Protein AF-A0A2N2S4D1-F1 (afdb_monomer_lite)

Sequence (98 aa):
MSTESPFKSARLPALPLFVAPDAGTCCGTRAAVRGDIEETWVGRDGSHLLLRPVCPADIARSRSFLRGLSYGARYFRFGRGDFQFAEAELQGLCDPDP

Radius of gyration: 16.93 Å; chains: 1; bounding box: 31×61×34 Å

Foldseek 3Di:
DDDDDPDPPPPDPPDDFDWDLDDDDDDDDDDDDDDPQFDWDADPVRRITTGDAAAQVCLVVVQVVLVPDALVVCCVVPVGSPDHDDSVRSNCSRCVPD

pLDDT: mean 73.71, std 21.7, range [38.16, 96.06]

Secondary structure (DSSP, 8-state):
-------------------BSS-----SS----S----EEEE-TTS-EEEE----GGGHHHHHHHHHHS-HHHHHHHHS-SS----HHHHHHHH-S--

Structure (mmCIF, N/CA/C/O backbone):
data_AF-A0A2N2S4D1-F1
#
_entry.id   AF-A0A2N2S4D1-F1
#
loop_
_atom_site.group_PDB
_atom_site.id
_atom_site.type_symbol
_atom_site.label_atom_id
_atom_site.label_alt_id
_atom_site.label_comp_id
_atom_site.label_asym_id
_atom_site.label_entity_id
_atom_site.label_seq_id
_atom_site.pdbx_PDB_ins_code
_atom_site.Cartn_x
_atom_site.Cartn_y
_atom_site.Cartn_z
_atom_site.occupancy
_atom_site.B_iso_or_equiv
_atom_site.auth_seq_id
_atom_site.auth_comp_id
_atom_site.auth_asym_id
_atom_site.auth_atom_id
_atom_site.pdbx_PDB_model_num
ATOM 1 N N . MET A 1 1 ? 9.045 41.953 14.474 1.00 38.16 1 MET A N 1
ATOM 2 C CA . MET A 1 1 ? 7.963 40.977 14.723 1.00 38.16 1 MET A CA 1
ATOM 3 C C . MET A 1 1 ? 8.189 39.834 13.755 1.00 38.16 1 MET A C 1
ATOM 5 O O . MET A 1 1 ? 7.919 39.990 12.573 1.00 38.16 1 MET A O 1
ATOM 9 N N . SER A 1 2 ? 8.830 38.773 14.238 1.00 40.81 2 SER A N 1
ATOM 10 C CA . SER A 1 2 ? 9.274 37.634 13.434 1.00 40.81 2 SER A CA 1
ATOM 11 C C . SER A 1 2 ? 8.273 36.496 13.594 1.00 40.81 2 SER A C 1
ATOM 13 O O . SER A 1 2 ? 8.019 36.063 14.713 1.00 40.81 2 SER A O 1
ATOM 15 N N . THR A 1 3 ? 7.704 36.021 12.492 1.00 45.72 3 THR A N 1
ATOM 16 C CA . THR A 1 3 ? 6.943 34.766 12.438 1.00 45.72 3 THR A CA 1
ATOM 17 C C . THR A 1 3 ? 7.751 33.772 11.619 1.00 45.72 3 THR A C 1
ATOM 19 O O . THR A 1 3 ? 7.657 33.742 10.394 1.00 45.72 3 THR A O 1
ATOM 22 N N . GLU A 1 4 ? 8.594 33.002 12.302 1.00 41.12 4 GLU A N 1
ATOM 23 C CA . GLU A 1 4 ? 9.292 31.858 11.722 1.00 41.12 4 GLU A CA 1
ATOM 24 C C . GLU A 1 4 ? 8.358 30.639 11.694 1.00 41.12 4 GLU A C 1
ATOM 26 O O . GLU A 1 4 ? 7.774 30.245 12.702 1.00 41.12 4 GLU A O 1
ATOM 31 N N . SER A 1 5 ? 8.198 30.062 10.504 1.00 49.94 5 SER A N 1
ATOM 32 C CA . SER A 1 5 ? 7.494 28.801 10.259 1.00 49.94 5 SER A CA 1
ATOM 33 C C . SER A 1 5 ? 8.394 27.618 10.654 1.00 49.94 5 SER A C 1
ATOM 35 O O . SER A 1 5 ? 9.542 27.584 10.205 1.00 49.94 5 SER A O 1
ATOM 37 N N . PRO A 1 6 ? 7.930 26.623 11.439 1.00 44.62 6 PRO A N 1
ATOM 38 C CA . PRO A 1 6 ? 8.809 25.566 11.938 1.00 44.62 6 PRO A CA 1
ATOM 39 C C . PRO A 1 6 ? 8.960 24.369 10.986 1.00 44.62 6 PRO A C 1
ATOM 41 O O . PRO A 1 6 ? 9.696 23.433 11.292 1.00 44.62 6 PRO A O 1
ATOM 44 N N . PHE A 1 7 ? 8.308 24.352 9.820 1.00 42.00 7 PHE A N 1
ATOM 45 C CA . PHE A 1 7 ? 8.357 23.186 8.933 1.00 42.00 7 PHE A CA 1
ATOM 46 C C . PHE A 1 7 ? 9.562 23.223 7.986 1.00 42.00 7 PHE A C 1
ATOM 48 O O . PHE A 1 7 ? 9.443 23.428 6.778 1.00 42.00 7 PHE A 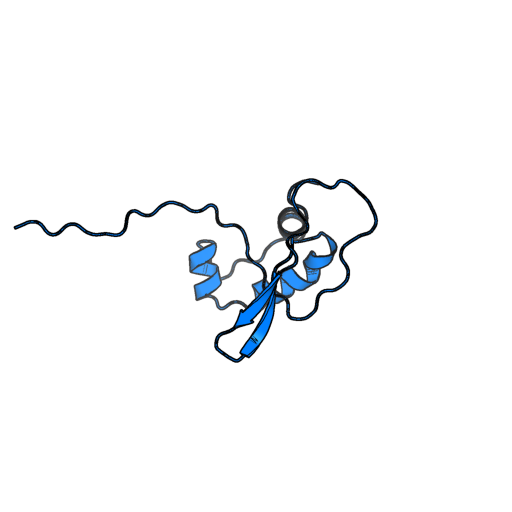O 1
ATOM 55 N N . LYS A 1 8 ? 10.751 22.947 8.534 1.00 42.16 8 LYS A N 1
ATOM 56 C CA . LYS A 1 8 ? 11.872 22.426 7.741 1.00 42.16 8 LYS A CA 1
ATOM 57 C C . LYS A 1 8 ? 11.521 21.002 7.305 1.00 42.16 8 LYS A C 1
ATOM 59 O O . LYS A 1 8 ? 11.721 20.041 8.039 1.00 42.16 8 LYS A O 1
ATOM 64 N N . SER A 1 9 ? 10.974 20.885 6.098 1.00 44.38 9 SER A N 1
ATOM 65 C CA . SER A 1 9 ? 10.730 19.616 5.412 1.00 44.38 9 SER A CA 1
ATOM 66 C C . SER A 1 9 ? 12.061 18.915 5.118 1.00 44.38 9 SER A C 1
ATOM 68 O O . SER A 1 9 ? 12.631 19.066 4.036 1.00 44.38 9 SER A O 1
ATOM 70 N N . ALA A 1 10 ? 12.556 18.120 6.065 1.00 44.25 10 ALA A N 1
ATOM 71 C CA . ALA A 1 10 ? 13.511 17.071 5.747 1.00 44.25 10 ALA A CA 1
ATOM 72 C C . ALA A 1 10 ? 12.784 16.061 4.847 1.00 44.25 10 ALA A C 1
ATOM 74 O O . ALA A 1 10 ? 11.852 15.389 5.286 1.00 44.25 10 ALA A O 1
ATOM 75 N N . ARG A 1 11 ? 13.164 15.994 3.562 1.00 43.84 11 ARG A N 1
ATOM 76 C CA . ARG A 1 11 ? 12.754 14.904 2.668 1.00 43.84 11 ARG A CA 1
ATOM 77 C C . ARG A 1 11 ? 13.302 13.605 3.250 1.00 43.84 11 ARG A C 1
ATOM 79 O O . ARG A 1 11 ? 14.446 13.244 2.992 1.00 43.84 11 ARG A O 1
ATOM 86 N N . LEU A 1 12 ? 12.491 12.926 4.049 1.00 48.09 12 LEU A N 1
ATOM 87 C CA . LEU A 1 12 ? 12.719 11.527 4.362 1.00 48.09 12 LEU A CA 1
ATOM 88 C C . LEU A 1 12 ? 12.549 10.746 3.051 1.00 48.09 12 LEU A C 1
ATOM 90 O O . LEU A 1 12 ? 11.571 10.990 2.333 1.00 48.09 12 LEU A O 1
ATOM 94 N N . PRO A 1 13 ? 13.481 9.849 2.686 1.00 39.81 13 PRO A N 1
ATOM 95 C CA . PRO A 1 13 ? 13.222 8.923 1.599 1.00 39.81 13 PRO A CA 1
ATOM 96 C C . PRO A 1 13 ? 11.962 8.140 1.965 1.00 39.81 13 PRO A C 1
ATOM 98 O O . PRO A 1 13 ? 11.829 7.649 3.086 1.00 39.81 13 PRO A O 1
ATOM 101 N N . ALA A 1 14 ? 11.011 8.092 1.035 1.00 42.91 14 ALA A N 1
ATOM 102 C CA . ALA A 1 14 ? 9.757 7.376 1.188 1.00 42.91 14 ALA A CA 1
ATOM 103 C C . ALA A 1 14 ? 10.030 5.866 1.207 1.00 42.91 14 ALA A C 1
ATOM 105 O O . ALA A 1 14 ? 9.807 5.179 0.212 1.00 42.91 14 ALA A O 1
ATOM 106 N N . LEU A 1 15 ? 10.544 5.364 2.327 1.00 44.47 15 LEU A N 1
ATOM 107 C CA . LEU A 1 15 ? 10.593 3.940 2.604 1.00 44.47 15 LEU A CA 1
ATOM 108 C C . LEU A 1 15 ? 9.146 3.469 2.764 1.00 44.47 15 LEU A C 1
ATOM 110 O O . LEU A 1 15 ? 8.397 4.063 3.549 1.00 44.47 15 LEU A O 1
ATOM 114 N N . PRO A 1 16 ? 8.705 2.457 2.008 1.00 44.66 16 PRO A N 1
ATOM 115 C CA . PRO A 1 16 ? 7.381 1.911 2.199 1.00 44.66 16 PRO A CA 1
ATOM 116 C C . PRO A 1 16 ? 7.384 1.096 3.499 1.00 44.66 16 PRO A C 1
ATOM 118 O O . PRO A 1 16 ? 7.822 -0.049 3.527 1.00 44.66 16 PRO A O 1
ATOM 121 N N . LEU A 1 17 ? 6.910 1.695 4.594 1.00 43.19 17 LEU A N 1
ATOM 122 C CA . LEU A 1 17 ? 6.454 0.918 5.745 1.00 43.19 17 LEU A CA 1
ATOM 123 C C . LEU A 1 17 ? 5.167 0.201 5.321 1.00 43.19 17 LEU A C 1
ATOM 125 O O . LEU A 1 17 ? 4.125 0.835 5.148 1.00 43.19 17 LEU A O 1
ATOM 129 N N . PHE A 1 18 ? 5.254 -1.109 5.104 1.00 46.34 18 PHE A N 1
ATOM 130 C CA . PHE A 1 18 ?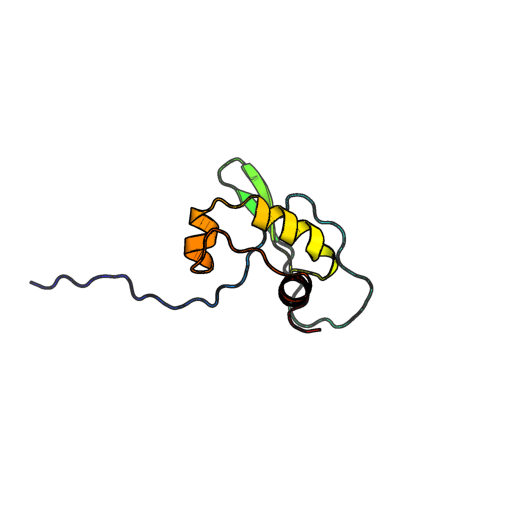 4.094 -1.959 4.860 1.00 46.34 18 PHE A CA 1
ATOM 131 C C . PHE A 1 18 ? 3.547 -2.497 6.182 1.00 46.34 18 PHE A C 1
ATOM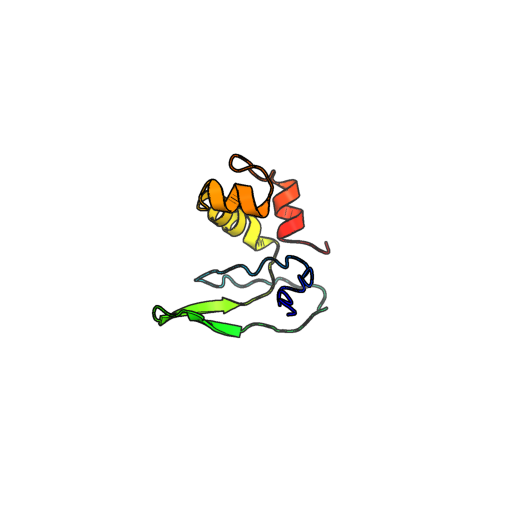 133 O O . PHE A 1 18 ? 4.302 -2.904 7.059 1.00 46.34 18 PHE A O 1
ATOM 140 N N . VAL A 1 19 ? 2.221 -2.511 6.297 1.00 44.78 19 VAL A N 1
ATOM 141 C CA . VAL A 1 19 ? 1.482 -3.042 7.443 1.00 44.78 19 VAL A CA 1
ATOM 142 C C . VAL A 1 19 ? 0.797 -4.329 6.985 1.00 44.78 19 VAL A C 1
ATOM 144 O O . VAL A 1 19 ? -0.120 -4.269 6.167 1.00 44.78 19 VAL A O 1
ATOM 147 N N . ALA A 1 20 ? 1.252 -5.485 7.471 1.00 41.09 20 ALA A N 1
ATOM 148 C CA . ALA A 1 20 ? 0.606 -6.777 7.234 1.00 41.09 20 ALA A CA 1
ATOM 149 C C . ALA A 1 20 ? 0.205 -7.413 8.583 1.00 41.09 20 ALA A C 1
ATOM 151 O O . ALA A 1 20 ? 1.047 -7.470 9.481 1.00 41.09 20 ALA A O 1
ATOM 152 N N . PRO A 1 21 ? -1.050 -7.877 8.747 1.00 43.78 21 PRO A N 1
ATOM 153 C CA . PRO A 1 21 ? -1.523 -8.509 9.984 1.00 43.78 21 PRO A CA 1
ATOM 154 C C . PRO A 1 21 ? -1.068 -9.973 10.155 1.00 43.78 21 PRO A C 1
ATOM 156 O O . PRO A 1 21 ? -1.240 -10.545 11.226 1.00 43.78 21 PRO A O 1
ATOM 159 N N . ASP A 1 22 ? -0.474 -10.587 9.131 1.00 47.47 22 ASP A N 1
ATOM 160 C CA . ASP A 1 22 ? -0.096 -11.998 9.112 1.00 47.47 22 ASP A CA 1
ATOM 161 C C . ASP A 1 22 ? 1.214 -12.221 8.334 1.00 47.47 22 ASP A C 1
ATOM 163 O O . ASP A 1 22 ? 1.303 -12.156 7.103 1.00 47.47 22 ASP A O 1
ATOM 167 N N . ALA A 1 23 ? 2.283 -12.472 9.087 1.00 49.16 23 ALA A N 1
ATOM 168 C CA . ALA A 1 23 ? 3.623 -12.692 8.568 1.00 49.16 23 ALA A CA 1
ATOM 169 C C . ALA A 1 23 ? 3.768 -14.113 8.015 1.00 49.16 23 ALA A C 1
ATOM 171 O O . ALA A 1 23 ? 4.138 -15.055 8.706 1.00 49.16 23 ALA A O 1
ATOM 172 N N . GLY A 1 24 ? 3.466 -14.269 6.728 1.00 51.72 24 GLY A N 1
ATOM 173 C CA . GLY A 1 24 ? 3.947 -15.428 5.973 1.00 51.72 24 GLY A CA 1
ATOM 174 C C . GLY A 1 24 ? 5.479 -15.432 5.966 1.00 51.72 24 GLY A C 1
ATOM 175 O O . GLY A 1 24 ? 6.080 -14.390 5.708 1.00 51.72 24 GLY A O 1
ATOM 176 N N . THR A 1 25 ? 6.090 -16.579 6.265 1.00 54.50 25 THR A N 1
ATOM 177 C CA . THR A 1 25 ? 7.542 -16.760 6.388 1.00 54.50 25 THR A CA 1
ATOM 178 C C . THR A 1 25 ? 8.264 -16.366 5.094 1.00 54.50 25 THR A C 1
ATOM 180 O O . THR A 1 25 ? 8.180 -17.063 4.084 1.00 54.50 25 THR A O 1
ATOM 183 N N . CYS A 1 26 ? 8.993 -15.251 5.121 1.00 54.28 26 CYS A N 1
ATOM 184 C CA . CYS A 1 26 ? 9.923 -14.869 4.062 1.00 54.28 26 CYS A CA 1
ATOM 185 C C . CYS A 1 26 ? 11.292 -15.494 4.368 1.00 54.28 26 CYS A C 1
ATOM 187 O O . CYS A 1 26 ? 12.041 -14.899 5.129 1.00 54.28 26 CYS A O 1
ATOM 189 N N . CYS A 1 27 ? 11.619 -16.672 3.822 1.00 53.72 27 CYS A N 1
ATOM 190 C CA . CYS A 1 27 ? 12.979 -16.989 3.339 1.00 53.72 27 CYS A CA 1
ATOM 191 C C . CYS A 1 27 ? 13.156 -18.457 2.926 1.00 53.72 27 CYS A C 1
ATOM 193 O O . CYS A 1 27 ? 13.123 -19.366 3.753 1.00 53.72 27 CYS A O 1
ATOM 195 N N . GLY A 1 28 ? 13.507 -18.644 1.653 1.00 44.69 28 GLY A N 1
ATOM 196 C CA . GLY A 1 28 ? 14.486 -19.635 1.221 1.00 44.69 28 GLY A CA 1
ATOM 197 C C . GLY A 1 28 ? 15.757 -18.890 0.798 1.00 44.69 28 GLY A C 1
ATOM 198 O O . GLY A 1 28 ? 15.766 -18.226 -0.228 1.00 44.69 28 GLY A O 1
ATOM 199 N N . THR A 1 29 ? 16.782 -18.950 1.647 1.00 52.91 29 THR A N 1
ATOM 200 C CA . THR A 1 29 ? 18.222 -18.711 1.427 1.00 52.91 29 THR A CA 1
ATOM 201 C C . THR A 1 29 ? 18.674 -17.819 0.247 1.00 52.91 29 THR A C 1
ATOM 203 O O . THR A 1 29 ? 18.943 -18.344 -0.832 1.00 52.91 29 THR A O 1
ATOM 206 N N . ARG A 1 30 ? 18.982 -16.529 0.498 1.00 40.47 30 ARG A N 1
ATOM 207 C CA . ARG A 1 30 ? 20.308 -15.915 0.207 1.00 40.47 30 ARG A CA 1
ATOM 208 C C . ARG A 1 30 ? 20.430 -14.434 0.621 1.00 40.47 30 ARG A C 1
ATOM 210 O O . ARG A 1 30 ? 19.512 -13.656 0.441 1.00 40.47 30 ARG A O 1
ATOM 217 N N . ALA A 1 31 ? 21.641 -14.114 1.098 1.00 40.00 31 ALA A N 1
ATOM 218 C CA . ALA A 1 31 ? 22.264 -12.801 1.322 1.00 40.00 31 ALA A CA 1
ATOM 219 C C . ALA A 1 31 ? 21.659 -11.882 2.405 1.00 40.00 31 ALA A C 1
ATOM 221 O O . ALA A 1 31 ? 20.878 -10.975 2.155 1.00 40.00 31 ALA A O 1
ATOM 222 N N . ALA A 1 32 ? 22.146 -12.069 3.632 1.00 51.50 32 ALA A N 1
ATOM 223 C CA . ALA A 1 32 ? 21.999 -11.130 4.735 1.00 51.50 32 ALA A CA 1
ATOM 224 C C . ALA A 1 32 ? 22.735 -9.803 4.458 1.00 51.50 32 ALA A C 1
ATOM 226 O O . ALA A 1 32 ? 23.954 -9.770 4.594 1.00 51.50 32 ALA A O 1
ATOM 227 N N . VAL A 1 33 ? 22.022 -8.709 4.151 1.00 49.06 33 VAL A N 1
ATOM 228 C CA . VAL A 1 33 ? 22.509 -7.328 4.372 1.00 49.06 33 VAL A CA 1
ATOM 229 C C . VAL A 1 33 ? 21.345 -6.372 4.691 1.00 49.06 33 VAL A C 1
ATOM 231 O O . VAL A 1 33 ? 20.882 -5.630 3.835 1.00 49.06 33 VAL A O 1
ATOM 234 N N . ARG A 1 34 ? 20.894 -6.393 5.954 1.00 47.94 34 ARG A N 1
ATOM 235 C CA . ARG A 1 34 ? 20.366 -5.287 6.796 1.00 47.94 34 ARG A CA 1
ATOM 236 C C . ARG A 1 34 ? 19.363 -5.861 7.794 1.00 47.94 34 ARG A C 1
ATOM 238 O O . ARG A 1 34 ? 18.179 -5.857 7.511 1.00 47.94 34 ARG A O 1
ATOM 245 N N . GLY A 1 35 ? 19.901 -6.305 8.934 1.00 49.91 35 GLY A N 1
ATOM 246 C CA . GLY A 1 35 ? 19.256 -6.406 10.248 1.00 49.91 35 GLY A CA 1
ATOM 247 C C . GLY A 1 35 ? 17.921 -7.143 10.331 1.00 49.91 35 GLY A C 1
ATOM 248 O O . GLY A 1 35 ? 16.958 -6.785 9.667 1.00 49.91 35 GLY A O 1
ATOM 249 N N . ASP A 1 36 ? 17.841 -8.090 11.256 1.00 61.75 36 ASP A N 1
ATOM 250 C CA . ASP A 1 36 ? 16.613 -8.730 11.736 1.00 61.75 36 ASP A CA 1
ATOM 251 C C . ASP A 1 36 ? 15.666 -7.707 12.404 1.00 61.75 36 ASP A C 1
ATOM 253 O O . ASP A 1 36 ? 15.412 -7.750 13.605 1.00 61.75 36 ASP A O 1
ATOM 257 N N . ILE A 1 37 ? 15.185 -6.711 11.658 1.00 69.12 37 ILE A N 1
ATOM 258 C CA . ILE A 1 37 ? 14.200 -5.743 12.135 1.00 69.12 37 ILE A CA 1
ATOM 259 C C . ILE A 1 37 ? 12.842 -6.396 11.925 1.00 69.12 37 ILE A C 1
ATOM 261 O O . ILE A 1 37 ? 12.115 -6.079 10.988 1.00 69.12 37 ILE A O 1
ATOM 265 N N . GLU A 1 38 ? 12.561 -7.376 12.774 1.00 83.19 38 GLU A N 1
ATOM 266 C CA . GLU A 1 38 ? 11.220 -7.885 12.991 1.00 83.19 38 GLU A CA 1
ATOM 267 C C . GLU A 1 38 ? 10.728 -7.317 14.322 1.00 83.19 38 GLU A C 1
ATOM 269 O O . GLU A 1 38 ? 11.189 -7.701 15.396 1.00 83.19 38 GLU A O 1
ATOM 274 N N . GLU A 1 39 ? 9.831 -6.336 14.249 1.00 87.75 39 GLU A N 1
ATOM 275 C CA . GLU A 1 39 ? 9.336 -5.621 15.422 1.00 87.75 39 GLU A CA 1
ATOM 276 C C . GLU A 1 39 ? 7.809 -5.630 15.445 1.00 87.75 39 GLU A C 1
ATOM 278 O O . GLU A 1 39 ? 7.153 -5.336 14.447 1.00 87.75 39 GLU A O 1
ATOM 283 N N . THR A 1 40 ? 7.224 -5.953 16.600 1.00 92.00 40 THR A N 1
ATOM 284 C CA . THR A 1 40 ? 5.770 -5.886 16.790 1.00 92.00 40 THR A CA 1
ATOM 285 C C . THR A 1 40 ? 5.377 -4.532 17.359 1.00 92.00 40 THR A C 1
ATOM 287 O O . THR A 1 40 ? 5.813 -4.146 18.441 1.00 92.00 40 THR A O 1
ATOM 290 N N . TRP A 1 41 ? 4.521 -3.822 16.636 1.00 93.00 41 TRP A N 1
ATOM 291 C CA . TRP A 1 41 ? 3.966 -2.531 17.013 1.00 93.00 41 TRP A CA 1
ATOM 292 C C . TRP A 1 41 ? 2.509 -2.697 17.434 1.00 93.00 41 TRP A C 1
ATOM 294 O O . TRP A 1 41 ? 1.802 -3.568 16.929 1.00 93.00 41 TRP A O 1
ATOM 304 N N . VAL A 1 42 ? 2.043 -1.840 18.341 1.00 93.44 42 VAL A N 1
ATOM 305 C CA . VAL A 1 42 ? 0.634 -1.794 18.746 1.00 93.44 42 VAL A CA 1
ATOM 306 C C . VAL A 1 42 ? 0.023 -0.496 18.235 1.00 93.44 42 VAL A C 1
ATOM 308 O O . VAL A 1 42 ? 0.449 0.600 18.605 1.00 93.44 42 VAL A O 1
ATOM 311 N N . GLY A 1 43 ? -0.960 -0.624 17.349 1.00 92.25 43 GLY A N 1
ATOM 312 C CA . GLY A 1 43 ? -1.775 0.470 16.854 1.00 92.25 43 GLY A CA 1
ATOM 313 C C . GLY A 1 43 ? -2.598 1.105 17.972 1.00 92.25 43 GLY A C 1
ATOM 314 O O . GLY A 1 43 ? -2.857 0.512 19.018 1.00 92.25 43 GLY A O 1
ATOM 315 N N . ARG A 1 44 ? -3.050 2.341 17.753 1.00 94.50 44 ARG A N 1
ATOM 316 C CA . ARG A 1 44 ? -3.853 3.080 18.744 1.00 94.50 44 ARG A CA 1
ATOM 317 C C . ARG A 1 44 ? -5.168 2.373 19.103 1.00 94.50 44 ARG A C 1
ATOM 319 O O . ARG A 1 44 ? -5.698 2.583 20.187 1.00 94.50 44 ARG A O 1
ATOM 326 N N . ASP A 1 45 ? -5.692 1.577 18.183 1.00 94.00 45 ASP A N 1
ATOM 327 C CA . ASP A 1 45 ? -6.889 0.749 18.331 1.00 94.00 45 ASP A CA 1
ATOM 328 C C . ASP A 1 45 ? -6.622 -0.601 19.026 1.00 94.00 45 ASP A C 1
ATOM 330 O O . ASP A 1 45 ? -7.544 -1.395 19.186 1.00 94.00 45 ASP A O 1
ATOM 334 N N . GLY A 1 46 ? -5.380 -0.863 19.445 1.00 93.50 46 GLY A N 1
ATOM 335 C CA . GLY A 1 46 ? -4.957 -2.131 20.039 1.00 93.50 46 GLY A CA 1
ATOM 336 C C . GLY A 1 46 ? -4.596 -3.210 19.016 1.00 93.50 46 GLY A C 1
ATOM 337 O O . GLY 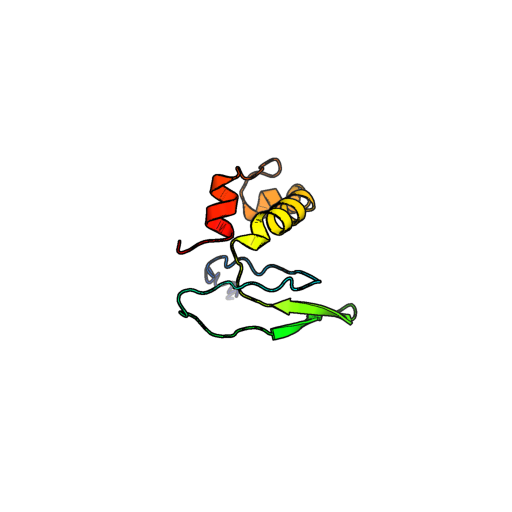A 1 46 ? -4.294 -4.333 19.413 1.00 93.50 46 GLY A O 1
ATOM 338 N N . SER A 1 47 ? -4.614 -2.904 17.713 1.00 91.00 47 SER A N 1
ATOM 339 C CA . SER A 1 47 ? -4.173 -3.848 16.683 1.00 91.00 47 SER A CA 1
ATOM 340 C C . SER A 1 47 ? -2.668 -4.105 16.776 1.00 91.00 47 SER A C 1
ATOM 342 O O . SER A 1 47 ? -1.886 -3.192 17.027 1.00 91.00 47 SER A O 1
ATOM 344 N N . HIS A 1 48 ? -2.243 -5.349 16.566 1.00 90.12 48 HIS A N 1
ATOM 345 C CA . HIS A 1 48 ? -0.825 -5.700 16.506 1.00 90.12 48 HIS A CA 1
ATOM 346 C C . HIS A 1 48 ? -0.360 -5.707 15.050 1.00 90.12 48 HIS A C 1
ATOM 348 O O . HIS A 1 48 ? -0.997 -6.322 14.196 1.00 90.12 48 HIS A O 1
ATOM 354 N N . LEU A 1 49 ? 0.747 -5.026 14.772 1.00 88.88 49 LEU A N 1
ATOM 355 C CA . LEU A 1 49 ? 1.327 -4.879 13.442 1.00 88.88 49 LEU A CA 1
ATOM 356 C C . LEU A 1 49 ? 2.759 -5.402 13.465 1.00 88.88 49 LEU A C 1
ATOM 358 O O . LEU A 1 49 ? 3.519 -5.045 14.361 1.00 88.88 49 LEU A O 1
ATOM 362 N N . LEU A 1 50 ? 3.141 -6.208 12.478 1.00 89.06 50 LEU A N 1
ATOM 363 C CA . LEU A 1 50 ? 4.531 -6.619 12.320 1.00 89.06 50 LEU A CA 1
ATOM 364 C C . LEU A 1 50 ? 5.238 -5.700 11.327 1.00 89.06 50 LEU A C 1
ATOM 366 O O . LEU A 1 50 ? 4.864 -5.642 10.153 1.00 89.06 50 LEU A O 1
ATOM 370 N N . LEU A 1 51 ? 6.283 -5.021 11.790 1.00 88.44 51 LEU A N 1
ATOM 371 C CA . LEU A 1 51 ? 7.229 -4.338 10.928 1.00 88.44 51 LEU A CA 1
ATOM 372 C C . LEU A 1 51 ? 8.336 -5.319 10.548 1.00 88.44 51 LEU A C 1
ATOM 374 O O . LEU A 1 51 ? 9.030 -5.837 11.418 1.00 88.44 51 LEU A O 1
ATOM 378 N N . ARG A 1 52 ? 8.485 -5.568 9.247 1.00 89.12 52 ARG A N 1
ATOM 379 C CA . ARG A 1 52 ? 9.533 -6.422 8.681 1.00 89.12 52 ARG A CA 1
ATOM 380 C C . ARG A 1 52 ? 9.965 -5.926 7.299 1.00 89.12 52 ARG A C 1
ATOM 382 O O . ARG A 1 52 ? 9.199 -5.197 6.659 1.00 89.12 52 ARG A O 1
ATOM 389 N N . PRO A 1 53 ? 11.136 -6.348 6.794 1.00 87.81 53 PRO A N 1
ATOM 390 C CA . PRO A 1 53 ? 11.515 -6.116 5.406 1.00 87.81 53 PRO A CA 1
ATOM 391 C C . PRO A 1 53 ? 10.484 -6.685 4.420 1.00 87.81 53 PRO A C 1
ATOM 393 O O . PRO A 1 53 ? 9.864 -7.725 4.671 1.00 87.81 53 PRO A O 1
ATOM 396 N N . VAL A 1 54 ? 10.314 -5.997 3.289 1.00 88.31 54 VAL A N 1
ATOM 397 C CA . VAL A 1 54 ? 9.537 -6.500 2.149 1.00 88.31 54 VAL A CA 1
ATOM 398 C C . VAL A 1 54 ? 10.300 -7.642 1.473 1.00 88.31 54 VAL A C 1
ATOM 400 O O . VAL A 1 54 ? 11.529 -7.623 1.447 1.00 88.31 54 VAL A O 1
ATOM 403 N N . CYS A 1 55 ? 9.586 -8.642 0.952 1.00 87.88 55 CYS A N 1
ATOM 404 C CA . CYS A 1 55 ? 10.196 -9.772 0.254 1.00 87.88 55 CYS A CA 1
ATOM 405 C C . CYS A 1 55 ? 9.469 -10.096 -1.067 1.00 87.88 55 CYS A C 1
ATOM 407 O O . CYS A 1 55 ? 8.296 -9.736 -1.218 1.00 87.88 55 CYS A O 1
ATOM 409 N N . PRO A 1 56 ? 10.092 -10.837 -2.009 1.00 89.81 56 PRO A N 1
ATOM 410 C CA . PRO A 1 56 ? 9.480 -11.141 -3.308 1.00 89.81 56 PRO A CA 1
ATOM 411 C C . PRO A 1 56 ? 8.125 -11.862 -3.211 1.00 89.81 56 PRO A C 1
ATOM 413 O O . PRO A 1 56 ? 7.250 -11.682 -4.053 1.00 89.81 56 PRO A O 1
ATOM 416 N N . ALA A 1 57 ? 7.895 -12.637 -2.145 1.00 89.25 57 ALA A N 1
ATOM 417 C CA . ALA A 1 57 ? 6.614 -13.307 -1.907 1.00 89.25 57 ALA A CA 1
ATOM 418 C C . ALA A 1 57 ? 5.456 -12.337 -1.582 1.00 89.25 57 ALA A C 1
ATOM 420 O O . ALA A 1 57 ? 4.291 -12.736 -1.589 1.00 89.25 57 ALA A O 1
ATOM 421 N N . ASP A 1 58 ? 5.740 -11.059 -1.312 1.00 90.81 58 ASP A N 1
ATOM 422 C CA . ASP A 1 58 ? 4.734 -10.062 -0.947 1.00 90.81 58 ASP A CA 1
ATOM 423 C C . ASP A 1 58 ? 4.040 -9.403 -2.140 1.00 90.81 58 ASP A C 1
ATOM 425 O O . ASP A 1 58 ? 3.113 -8.627 -1.929 1.00 90.81 58 ASP A O 1
ATOM 429 N N . ILE A 1 59 ? 4.398 -9.730 -3.384 1.00 91.50 59 ILE A N 1
ATOM 430 C CA . ILE A 1 59 ? 3.828 -9.099 -4.589 1.00 91.50 59 ILE A CA 1
ATOM 431 C C . ILE A 1 59 ? 2.294 -9.120 -4.586 1.00 91.50 59 ILE A C 1
ATOM 433 O O . ILE A 1 59 ? 1.645 -8.094 -4.817 1.00 91.50 59 ILE A O 1
ATOM 437 N N . ALA A 1 60 ? 1.694 -10.272 -4.270 1.00 90.81 60 ALA A N 1
ATOM 438 C CA . ALA A 1 60 ? 0.241 -10.409 -4.205 1.00 90.81 60 ALA A CA 1
ATOM 439 C C . ALA A 1 60 ? -0.371 -9.560 -3.073 1.00 90.81 60 ALA A C 1
ATOM 441 O O . ALA A 1 60 ? -1.405 -8.914 -3.273 1.00 90.81 60 ALA A O 1
ATOM 442 N N . ARG A 1 61 ? 0.291 -9.507 -1.907 1.00 91.06 61 ARG A N 1
ATOM 443 C CA . ARG A 1 61 ? -0.136 -8.697 -0.753 1.00 91.06 61 ARG A CA 1
ATOM 444 C C . ARG A 1 61 ? -0.044 -7.203 -1.061 1.00 91.06 61 ARG A C 1
ATOM 446 O O . ARG A 1 61 ? -1.028 -6.489 -0.882 1.00 91.06 61 ARG A O 1
ATOM 453 N N . SER A 1 62 ? 1.073 -6.754 -1.627 1.00 92.44 62 SER A N 1
ATOM 454 C CA . SER A 1 62 ? 1.297 -5.375 -2.070 1.00 92.44 62 SER A CA 1
ATOM 455 C C . SER A 1 62 ? 0.263 -4.938 -3.104 1.00 92.44 62 SER A C 1
ATOM 457 O O . SER A 1 62 ? -0.326 -3.864 -2.977 1.00 92.44 62 SER A O 1
ATOM 459 N N . ARG A 1 63 ? -0.039 -5.789 -4.094 1.00 93.44 63 ARG A N 1
ATOM 460 C CA . ARG A 1 63 ? -1.089 -5.516 -5.087 1.00 93.44 63 ARG A CA 1
ATOM 461 C C . ARG A 1 63 ? -2.452 -5.312 -4.434 1.00 93.44 63 ARG A C 1
ATOM 463 O O . ARG A 1 63 ? -3.150 -4.359 -4.778 1.00 93.44 63 ARG A O 1
ATOM 470 N N . SER A 1 64 ? -2.832 -6.203 -3.520 1.00 93.12 64 SER A N 1
ATOM 471 C CA . SER A 1 64 ? -4.107 -6.113 -2.804 1.00 93.12 64 SER A CA 1
ATOM 472 C C . SER A 1 64 ? -4.186 -4.829 -1.973 1.00 93.12 64 SER A C 1
ATOM 474 O O . SER A 1 64 ? -5.142 -4.063 -2.102 1.00 93.12 64 SER A O 1
ATOM 476 N N . PHE A 1 65 ? -3.126 -4.529 -1.216 1.00 92.75 65 PHE A N 1
ATOM 477 C CA . PHE A 1 65 ? -3.010 -3.314 -0.412 1.00 92.75 65 PHE A CA 1
ATOM 478 C C . PHE A 1 65 ? -3.207 -2.043 -1.253 1.00 92.75 65 PHE A C 1
ATOM 480 O O . PHE A 1 65 ? -4.064 -1.217 -0.946 1.00 92.75 65 PHE A O 1
ATOM 487 N N . LEU A 1 66 ? -2.483 -1.913 -2.368 1.00 92.94 66 LEU A N 1
ATOM 488 C CA . LEU A 1 66 ? -2.558 -0.743 -3.250 1.00 92.94 66 LEU A CA 1
ATOM 489 C C . LEU A 1 66 ? -3.937 -0.563 -3.903 1.00 92.94 66 LEU A C 1
ATOM 491 O O . LEU A 1 66 ? -4.387 0.570 -4.113 1.00 92.94 66 LEU A O 1
ATOM 495 N N . ARG A 1 67 ? -4.628 -1.668 -4.211 1.00 92.00 67 ARG A N 1
ATOM 496 C CA . ARG A 1 67 ? -6.009 -1.632 -4.718 1.00 92.00 67 ARG A CA 1
ATOM 497 C C . ARG A 1 67 ? -6.991 -1.135 -3.660 1.00 92.00 67 ARG A C 1
ATOM 499 O O . ARG A 1 67 ? -7.904 -0.391 -4.012 1.00 92.00 67 ARG A O 1
ATOM 506 N N . GLY A 1 68 ? -6.775 -1.499 -2.396 1.00 93.06 68 GLY A N 1
ATOM 507 C CA . GLY A 1 68 ? -7.590 -1.064 -1.259 1.00 93.06 68 GLY A CA 1
ATOM 508 C C . GLY A 1 68 ? -7.410 0.406 -0.865 1.00 93.06 68 GLY A C 1
ATOM 509 O O . GLY A 1 68 ? -8.264 0.958 -0.173 1.00 93.06 68 GLY A O 1
ATOM 510 N N . LEU A 1 69 ? -6.338 1.069 -1.315 1.00 93.44 69 LEU A N 1
ATOM 511 C CA . LEU A 1 69 ? -6.135 2.496 -1.059 1.00 93.44 69 LEU A CA 1
ATOM 512 C C . LEU A 1 69 ? -7.203 3.356 -1.748 1.00 93.44 69 LEU A C 1
ATOM 514 O O . LEU A 1 69 ? -7.617 3.100 -2.881 1.00 93.44 69 LEU A O 1
ATOM 518 N N . SER A 1 70 ? -7.600 4.442 -1.083 1.00 95.44 70 SER A N 1
ATOM 519 C CA . SER A 1 70 ? -8.486 5.441 -1.680 1.00 95.44 70 SER A CA 1
ATOM 520 C C . SER A 1 70 ? -7.809 6.162 -2.854 1.00 95.44 70 SER A C 1
ATOM 522 O O . SER A 1 70 ? -6.581 6.269 -2.919 1.00 95.44 70 SER A O 1
ATOM 524 N N . TYR A 1 71 ? -8.615 6.723 -3.765 1.00 94.56 71 TYR A N 1
ATOM 525 C CA . TYR A 1 71 ? -8.112 7.549 -4.872 1.00 94.56 71 TYR A CA 1
ATOM 526 C C . TYR A 1 71 ? -7.198 8.675 -4.367 1.00 94.56 71 TYR A C 1
ATOM 528 O O . TYR A 1 71 ? -6.120 8.890 -4.915 1.00 94.56 71 TYR A O 1
ATOM 536 N N . GLY A 1 72 ? -7.601 9.357 -3.288 1.00 96.06 72 GLY A N 1
ATOM 537 C CA . GLY A 1 72 ? -6.818 10.431 -2.677 1.00 96.06 72 GLY A CA 1
ATOM 538 C C . GLY A 1 72 ? -5.464 9.949 -2.158 1.00 96.06 72 GLY A C 1
ATOM 539 O O . GLY A 1 72 ? -4.450 10.567 -2.464 1.00 96.06 72 GLY A O 1
ATOM 540 N N . ALA A 1 73 ? -5.418 8.819 -1.443 1.00 94.56 73 ALA A N 1
ATOM 541 C CA . ALA A 1 73 ? -4.162 8.255 -0.941 1.00 94.56 73 ALA A CA 1
ATOM 542 C C . ALA A 1 73 ? -3.189 7.920 -2.084 1.00 94.56 73 ALA A C 1
ATOM 544 O O . ALA A 1 73 ? -2.003 8.246 -2.015 1.00 94.56 73 ALA A O 1
ATOM 545 N N . ARG A 1 74 ? -3.707 7.338 -3.173 1.00 93.75 74 ARG A N 1
ATOM 546 C CA . ARG A 1 74 ? -2.929 7.078 -4.389 1.00 93.75 74 ARG A CA 1
ATOM 547 C C . ARG A 1 74 ? -2.449 8.373 -5.050 1.00 93.75 74 ARG A C 1
ATOM 549 O O . ARG A 1 74 ? -1.265 8.507 -5.348 1.00 93.75 74 ARG A O 1
ATOM 556 N N . TYR A 1 75 ? -3.328 9.360 -5.198 1.00 94.38 75 TYR A N 1
ATOM 557 C CA . TYR A 1 75 ? -2.981 10.650 -5.789 1.00 94.38 75 TYR A CA 1
ATOM 558 C C . TYR A 1 75 ? -1.895 11.384 -4.992 1.00 94.38 75 TYR A C 1
ATOM 560 O O . TYR A 1 75 ? -0.915 11.831 -5.577 1.00 94.38 75 TYR A O 1
ATOM 568 N N . PHE A 1 76 ? -2.002 11.457 -3.663 1.00 95.25 76 PHE A N 1
ATOM 569 C CA . PHE A 1 76 ? -0.993 12.128 -2.838 1.00 95.25 76 PHE A CA 1
ATOM 570 C C . PHE A 1 76 ? 0.371 11.438 -2.888 1.00 95.25 76 PHE A C 1
ATOM 572 O O . PHE A 1 76 ? 1.398 12.113 -2.861 1.00 95.25 76 PHE A O 1
ATOM 579 N N . ARG A 1 77 ? 0.398 10.103 -2.970 1.00 91.06 77 ARG A N 1
ATOM 580 C CA . ARG A 1 77 ? 1.656 9.349 -2.979 1.00 91.06 77 ARG A CA 1
ATOM 581 C C . ARG A 1 77 ? 2.322 9.286 -4.356 1.00 91.06 77 ARG A C 1
ATOM 583 O O . ARG A 1 77 ? 3.553 9.218 -4.407 1.00 91.06 77 ARG A O 1
ATOM 590 N N . PHE A 1 78 ? 1.544 9.279 -5.440 1.00 90.25 78 PHE A N 1
ATOM 591 C CA . PHE A 1 78 ? 2.034 8.983 -6.796 1.00 90.25 78 PHE A CA 1
ATOM 592 C C . PHE A 1 78 ? 1.669 10.043 -7.850 1.00 90.25 78 PHE A C 1
ATOM 594 O O . PHE A 1 78 ? 2.012 9.890 -9.019 1.00 90.25 78 PHE A O 1
ATOM 601 N N . GLY A 1 79 ? 0.957 11.107 -7.474 1.00 93.06 79 GLY A N 1
ATOM 602 C CA . GLY A 1 79 ? 0.501 12.171 -8.377 1.00 93.06 79 GLY A CA 1
ATOM 603 C C . GLY A 1 79 ? -0.659 11.780 -9.301 1.00 93.06 79 GLY A C 1
ATOM 604 O O . GLY A 1 79 ? -1.130 12.612 -10.071 1.00 93.06 79 GLY A O 1
ATOM 605 N N . ARG A 1 80 ? -1.130 10.526 -9.245 1.00 91.88 80 ARG A N 1
ATOM 606 C CA . ARG A 1 80 ? -2.238 9.981 -10.048 1.00 91.88 80 ARG A CA 1
ATOM 607 C C . ARG A 1 80 ? -3.068 9.036 -9.184 1.00 91.88 80 ARG A C 1
ATOM 609 O O . ARG A 1 80 ? -2.506 8.152 -8.551 1.00 91.88 80 ARG A O 1
ATOM 616 N N . GLY A 1 81 ? -4.383 9.240 -9.094 1.00 90.19 81 GLY A N 1
ATOM 617 C CA . GLY A 1 81 ? -5.241 8.476 -8.171 1.00 90.19 81 GLY A CA 1
ATOM 618 C C . GLY A 1 81 ? -5.824 7.188 -8.760 1.00 90.19 81 GLY A C 1
ATOM 619 O O . GLY A 1 81 ? -6.262 6.301 -8.026 1.00 90.19 81 GLY A O 1
ATOM 620 N N . ASP A 1 82 ? -5.805 7.074 -10.081 1.00 90.88 82 ASP A N 1
ATOM 621 C CA . ASP A 1 82 ? -6.255 5.940 -10.889 1.00 90.88 82 ASP A CA 1
ATOM 622 C C . ASP A 1 82 ? -5.117 4.979 -11.267 1.00 90.88 82 ASP A C 1
ATOM 624 O O . ASP A 1 82 ? -5.354 3.971 -11.931 1.00 90.88 82 ASP A O 1
ATOM 628 N N . PHE A 1 83 ? -3.885 5.267 -10.835 1.00 87.50 83 PHE A N 1
ATOM 629 C CA . PHE A 1 83 ? -2.729 4.459 -11.198 1.00 87.50 83 PHE A CA 1
ATOM 630 C C . PHE A 1 83 ? -2.839 3.020 -10.661 1.00 87.50 83 PHE A C 1
ATOM 632 O O . PHE A 1 83 ? -3.373 2.764 -9.577 1.00 87.50 83 PHE A O 1
ATOM 639 N N . GLN A 1 84 ? -2.268 2.087 -11.418 1.00 88.81 84 GLN A N 1
ATOM 640 C CA . GLN A 1 84 ? -2.060 0.701 -11.016 1.00 88.81 84 GLN A CA 1
ATOM 641 C C . GLN A 1 84 ? -0.649 0.302 -11.434 1.00 88.81 84 GLN A C 1
ATOM 643 O O . GLN A 1 84 ? -0.258 0.580 -12.565 1.00 88.81 84 GLN A O 1
ATOM 648 N N . PHE A 1 85 ? 0.104 -0.333 -10.535 1.00 89.06 85 PHE A N 1
ATOM 649 C CA . PHE A 1 85 ? 1.417 -0.861 -10.891 1.00 89.06 85 PHE A CA 1
ATOM 650 C C . PHE A 1 85 ? 1.285 -2.081 -11.803 1.00 89.06 85 PHE A C 1
ATOM 652 O O . PHE A 1 85 ? 0.466 -2.974 -11.555 1.00 89.06 85 PHE A O 1
ATOM 659 N N . ALA A 1 86 ? 2.135 -2.130 -12.823 1.00 91.50 86 ALA A N 1
ATOM 660 C CA . ALA A 1 86 ? 2.409 -3.332 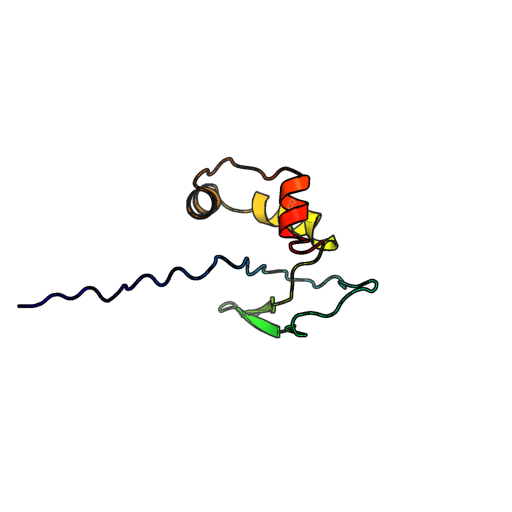-13.587 1.00 91.50 86 ALA A CA 1
ATOM 661 C C . ALA A 1 86 ? 3.142 -4.372 -12.721 1.00 91.50 86 ALA A C 1
ATOM 663 O O . ALA A 1 86 ? 3.744 -4.052 -11.696 1.00 91.50 86 ALA A O 1
ATOM 664 N N . GLU A 1 87 ? 3.132 -5.632 -13.163 1.00 88.25 87 GLU A N 1
ATOM 665 C CA . GLU A 1 87 ? 3.831 -6.734 -12.484 1.00 88.25 87 GLU A CA 1
ATOM 666 C C . GLU A 1 87 ? 5.312 -6.410 -12.229 1.00 88.25 87 GLU A C 1
ATOM 668 O O . GLU A 1 87 ? 5.790 -6.549 -11.110 1.00 88.25 87 GLU A O 1
ATOM 673 N N . ALA A 1 88 ? 6.017 -5.894 -13.241 1.00 89.19 88 ALA A N 1
ATOM 674 C CA . ALA A 1 88 ? 7.436 -5.555 -13.134 1.00 89.19 88 ALA A CA 1
ATOM 675 C C . ALA A 1 88 ? 7.717 -4.444 -12.104 1.00 89.19 88 ALA A C 1
ATOM 677 O O . ALA A 1 88 ? 8.737 -4.471 -11.422 1.00 89.19 88 ALA A O 1
ATOM 678 N N . GLU A 1 89 ? 6.805 -3.482 -11.957 1.00 91.25 89 GLU A N 1
ATOM 679 C CA . GLU A 1 89 ? 6.938 -2.417 -10.958 1.00 91.25 89 GLU A CA 1
ATOM 680 C C . GLU A 1 89 ? 6.685 -2.952 -9.540 1.00 91.25 89 GLU A C 1
ATOM 682 O O . GLU A 1 89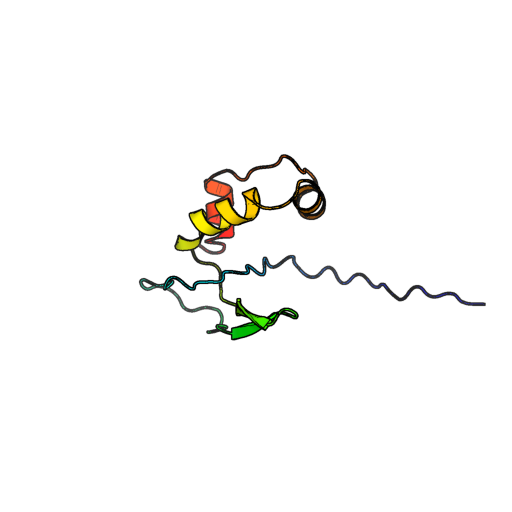 ? 7.353 -2.539 -8.594 1.00 91.25 89 GLU A O 1
ATOM 687 N N . LEU A 1 90 ? 5.758 -3.908 -9.389 1.00 91.25 90 LEU A N 1
ATOM 688 C CA . LEU A 1 90 ? 5.542 -4.614 -8.123 1.00 91.25 90 LEU A CA 1
ATOM 689 C C . LEU A 1 90 ? 6.732 -5.502 -7.752 1.00 91.25 90 LEU A C 1
ATOM 691 O O . LEU A 1 90 ? 7.077 -5.562 -6.574 1.00 91.25 90 LEU A O 1
ATOM 695 N N . GLN A 1 91 ? 7.379 -6.139 -8.732 1.00 90.31 91 GLN A N 1
ATOM 696 C CA . GLN A 1 91 ? 8.615 -6.884 -8.501 1.00 90.31 91 GLN A CA 1
ATOM 697 C C . GLN A 1 91 ? 9.685 -5.958 -7.918 1.00 90.31 91 GLN A C 1
ATOM 699 O O . GLN A 1 91 ? 10.191 -6.247 -6.845 1.00 90.31 91 GLN A O 1
ATOM 704 N N . GLY A 1 92 ? 9.957 -4.807 -8.542 1.00 88.06 92 GLY A N 1
ATOM 705 C CA . GLY A 1 92 ? 10.957 -3.861 -8.026 1.00 88.06 92 GLY A CA 1
ATOM 706 C C . GLY A 1 92 ? 10.616 -3.264 -6.652 1.00 88.06 92 GLY A C 1
ATOM 707 O O . GLY A 1 92 ? 11.503 -2.838 -5.921 1.00 88.06 92 GLY A O 1
ATOM 708 N N . LEU A 1 93 ? 9.335 -3.240 -6.270 1.00 88.19 93 LEU A N 1
ATOM 709 C CA . LEU A 1 93 ? 8.900 -2.821 -4.934 1.00 88.19 93 LEU A CA 1
ATOM 710 C C . LEU A 1 93 ? 9.140 -3.901 -3.871 1.00 88.19 93 LEU A C 1
ATOM 712 O O . LEU A 1 93 ? 9.428 -3.573 -2.721 1.00 88.19 93 LEU A O 1
ATOM 716 N N . CYS A 1 94 ? 8.967 -5.168 -4.244 1.00 89.75 94 CYS A N 1
ATOM 717 C CA . CYS A 1 94 ? 9.085 -6.318 -3.349 1.00 89.75 94 CYS A CA 1
ATOM 718 C C . CYS A 1 94 ? 10.472 -6.972 -3.367 1.00 89.75 94 CYS A C 1
ATOM 720 O O . CYS A 1 94 ? 10.763 -7.795 -2.503 1.00 89.75 94 CYS A O 1
ATOM 722 N N . ASP A 1 95 ? 11.307 -6.583 -4.322 1.00 87.38 95 ASP A N 1
ATOM 723 C CA . ASP A 1 95 ? 12.664 -7.060 -4.543 1.00 87.38 95 ASP A CA 1
ATOM 724 C C . ASP A 1 95 ? 13.549 -5.877 -4.988 1.00 87.38 95 ASP A C 1
ATOM 726 O O . ASP A 1 95 ? 13.848 -5.724 -6.175 1.00 87.38 95 ASP A O 1
ATOM 730 N N . PRO A 1 96 ? 13.851 -4.936 -4.070 1.00 72.31 96 PRO A N 1
ATOM 731 C CA . PRO A 1 96 ? 14.517 -3.678 -4.415 1.00 72.31 96 PRO A CA 1
ATOM 732 C C . PRO A 1 96 ? 16.009 -3.828 -4.758 1.00 72.31 96 PRO A C 1
ATOM 734 O O . PRO A 1 96 ? 16.555 -2.926 -5.388 1.00 72.31 96 PRO A O 1
ATOM 737 N N . ASP A 1 97 ? 16.638 -4.947 -4.381 1.00 74.62 97 ASP A N 1
ATOM 738 C CA . ASP A 1 97 ? 18.037 -5.304 -4.665 1.00 74.62 97 ASP A CA 1
ATOM 739 C C . ASP A 1 97 ? 18.111 -6.779 -5.146 1.00 74.62 97 ASP A C 1
ATOM 741 O O . ASP A 1 97 ? 18.535 -7.644 -4.373 1.00 74.62 97 ASP A O 1
ATOM 745 N N . PRO A 1 98 ? 17.643 -7.084 -6.375 1.00 59.78 98 PRO A N 1
ATOM 746 C CA . PRO A 1 98 ? 17.560 -8.452 -6.904 1.00 59.78 98 PRO A CA 1
ATOM 747 C C . PRO A 1 98 ? 18.922 -9.106 -7.197 1.00 59.78 98 PRO A C 1
ATOM 749 O O . PRO A 1 98 ? 19.906 -8.378 -7.479 1.00 59.78 98 PRO A O 1
#